Protein AF-A0A3A4ZFB7-F1 (afdb_monomer_lite)

pLDDT: mean 70.44, std 14.14, range [38.72, 89.81]

Structure (mmCIF, N/CA/C/O backbone):
data_AF-A0A3A4ZFB7-F1
#
_entry.id   AF-A0A3A4ZFB7-F1
#
loop_
_atom_site.group_PDB
_atom_site.id
_atom_site.type_symbol
_atom_site.label_atom_id
_atom_site.label_alt_id
_atom_site.label_comp_id
_atom_site.label_asym_id
_atom_site.label_entity_id
_atom_site.label_seq_id
_atom_site.pdbx_PDB_ins_code
_atom_site.Cartn_x
_atom_site.Cartn_y
_atom_site.Cartn_z
_atom_site.occupancy
_atom_site.B_iso_or_equiv
_atom_site.auth_seq_id
_atom_site.auth_comp_id
_atom_site.auth_asym_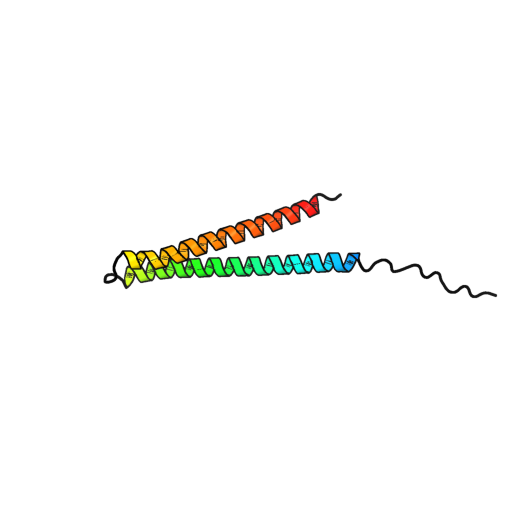id
_atom_site.auth_atom_id
_atom_site.pdbx_PDB_model_num
ATOM 1 N N . MET A 1 1 ? -51.366 -27.140 53.212 1.00 41.72 1 MET A N 1
ATOM 2 C CA . MET A 1 1 ? -50.071 -27.607 52.665 1.00 41.72 1 MET A CA 1
ATOM 3 C C . MET A 1 1 ? -50.316 -27.944 51.198 1.00 41.72 1 MET A C 1
ATOM 5 O O . MET A 1 1 ? -51.133 -28.803 50.944 1.00 41.72 1 MET A O 1
ATOM 9 N N . GLY A 1 2 ? -49.829 -27.260 50.170 1.00 58.69 2 GLY A N 1
ATOM 10 C CA . GLY A 1 2 ? -48.722 -26.323 50.072 1.00 58.69 2 GLY A CA 1
ATOM 11 C C . GLY A 1 2 ? -47.746 -26.849 49.029 1.00 58.69 2 GLY A C 1
ATOM 12 O O . GLY A 1 2 ? -46.791 -27.478 49.430 1.00 58.69 2 GLY A O 1
ATOM 13 N N . PHE A 1 3 ? -47.981 -26.592 47.738 1.00 52.56 3 PHE A N 1
ATOM 14 C CA . PHE A 1 3 ? -46.941 -26.594 46.699 1.00 52.56 3 PHE A CA 1
ATOM 15 C C . PHE A 1 3 ? -47.385 -25.681 45.546 1.00 52.56 3 PHE A C 1
ATOM 17 O O . PHE A 1 3 ? -48.124 -26.080 44.652 1.00 52.56 3 PHE A O 1
ATOM 24 N N . LYS A 1 4 ? -46.952 -24.414 45.593 1.00 60.47 4 LYS A N 1
ATOM 25 C CA . LYS A 1 4 ? -46.905 -23.542 44.412 1.00 60.47 4 LYS A CA 1
ATOM 26 C C . LYS A 1 4 ? -45.652 -23.933 43.618 1.00 60.47 4 LYS A C 1
ATOM 28 O O . LYS A 1 4 ? -44.563 -23.807 44.181 1.00 60.47 4 LYS A O 1
ATOM 33 N N . PRO A 1 5 ? -45.741 -24.377 42.353 1.00 61.53 5 PRO A N 1
ATOM 34 C CA . PRO A 1 5 ? -44.556 -24.466 41.515 1.00 61.53 5 PRO A CA 1
ATOM 35 C C . PRO A 1 5 ? -44.038 -23.045 41.229 1.00 61.53 5 PRO A C 1
ATOM 37 O O . PRO A 1 5 ? -44.836 -22.114 41.071 1.00 61.53 5 PRO A O 1
ATOM 40 N N . PRO A 1 6 ? -42.712 -22.844 41.221 1.00 55.53 6 PRO A N 1
ATOM 41 C CA . PRO A 1 6 ? -42.120 -21.521 41.192 1.00 55.53 6 PRO A CA 1
ATOM 42 C C . PRO A 1 6 ? -42.439 -20.813 39.877 1.00 55.53 6 PRO A C 1
ATOM 44 O O . PRO A 1 6 ? -42.408 -21.392 38.790 1.00 55.53 6 PRO A O 1
ATOM 47 N N . SER A 1 7 ? -42.718 -19.523 40.013 1.00 52.19 7 SER A N 1
ATOM 48 C CA . SER A 1 7 ? -42.757 -18.533 38.950 1.00 52.19 7 SER A CA 1
ATOM 49 C C . SER A 1 7 ? -41.620 -18.756 37.947 1.00 52.19 7 SER A C 1
ATOM 51 O O . SER A 1 7 ? -40.444 -18.548 38.251 1.00 52.19 7 SER A O 1
ATOM 53 N N . ARG A 1 8 ? -41.968 -19.128 36.707 1.00 51.09 8 ARG A N 1
ATOM 54 C CA . ARG A 1 8 ? -41.076 -19.037 35.538 1.00 51.09 8 ARG A CA 1
ATOM 55 C C . ARG A 1 8 ? -40.830 -17.560 35.207 1.00 51.09 8 ARG A C 1
ATOM 57 O O . ARG A 1 8 ? -41.270 -17.040 34.190 1.00 51.09 8 ARG A O 1
ATOM 64 N N . SER A 1 9 ? -40.121 -16.869 36.087 1.00 54.03 9 SER A N 1
ATOM 65 C CA . SER A 1 9 ? -39.372 -15.670 35.736 1.00 54.03 9 SER A CA 1
ATOM 66 C C . SER A 1 9 ? -37.925 -16.097 35.464 1.00 54.03 9 SER A C 1
ATOM 68 O O . SER A 1 9 ? -37.382 -16.925 36.191 1.00 54.03 9 SER A O 1
ATOM 70 N N . ARG A 1 10 ? -37.301 -15.513 34.431 1.00 55.28 10 ARG A N 1
ATOM 71 C CA . ARG A 1 10 ? -35.960 -15.809 33.866 1.00 55.28 10 ARG A CA 1
ATOM 72 C C . ARG A 1 10 ? -35.959 -17.003 32.897 1.00 55.28 10 ARG A C 1
ATOM 74 O O . ARG A 1 10 ? -36.200 -18.132 33.282 1.00 55.28 10 ARG A O 1
ATOM 81 N N . ARG A 1 11 ? -35.612 -16.847 31.618 1.00 49.69 11 ARG A N 1
ATOM 82 C CA . ARG A 1 11 ? -34.530 -16.013 31.070 1.00 49.69 11 ARG A CA 1
ATOM 83 C C . ARG A 1 11 ? -34.941 -15.379 29.741 1.00 49.69 11 ARG A C 1
ATOM 85 O O . ARG A 1 11 ? -34.605 -15.869 28.670 1.00 49.69 11 ARG A O 1
ATOM 92 N N . MET A 1 12 ? -35.561 -14.211 29.810 1.00 48.50 12 MET A N 1
ATOM 93 C CA . MET A 1 12 ? -35.552 -13.257 28.703 1.00 48.50 12 MET A CA 1
ATOM 94 C C . MET A 1 12 ? -34.194 -12.536 28.736 1.00 48.50 12 MET A C 1
ATOM 96 O O . MET A 1 12 ? -34.088 -11.411 29.209 1.00 48.50 12 MET A O 1
ATOM 100 N N . ARG A 1 13 ? -33.100 -13.241 28.402 1.00 47.66 13 ARG A N 1
ATOM 101 C CA . ARG A 1 13 ? -31.744 -12.651 28.465 1.00 47.66 13 ARG A CA 1
ATOM 102 C C . ARG A 1 13 ? -30.695 -13.289 27.547 1.00 47.66 13 ARG A C 1
ATOM 104 O O . ARG A 1 13 ? -29.517 -13.260 27.876 1.00 47.66 13 ARG A O 1
ATOM 111 N N . SER A 1 14 ? -31.079 -13.846 26.398 1.00 45.25 14 SER A N 1
ATOM 112 C CA . SER A 1 14 ? -30.108 -14.422 25.442 1.00 45.25 14 SER A CA 1
ATOM 113 C C . SER A 1 14 ? -30.055 -13.744 24.067 1.00 45.25 14 SER A C 1
ATOM 115 O O . SER A 1 14 ? -29.141 -14.026 23.299 1.00 45.25 14 SER A O 1
ATOM 117 N N . SER A 1 15 ? -30.947 -12.794 23.756 1.00 47.38 15 SER A N 1
ATOM 118 C CA . SER A 1 15 ? -30.848 -12.019 22.502 1.00 47.38 15 SER A CA 1
ATOM 119 C C . SER A 1 15 ? -29.737 -10.956 22.553 1.00 47.38 15 SER A C 1
ATOM 121 O O . SER A 1 15 ? -29.063 -10.699 21.558 1.00 47.38 15 SER A O 1
ATOM 123 N N . PHE A 1 16 ? -29.470 -10.389 23.737 1.00 46.53 16 PHE A N 1
ATOM 124 C CA . PHE A 1 16 ? -28.414 -9.384 23.917 1.00 46.53 16 PHE A CA 1
ATOM 125 C C . PHE A 1 16 ? -26.996 -9.976 23.877 1.00 46.53 16 PHE A C 1
ATOM 127 O O . PHE A 1 16 ? -26.116 -9.367 23.277 1.00 46.53 16 PHE A O 1
ATOM 134 N N . GLY A 1 17 ? -26.781 -11.178 24.431 1.00 43.66 17 GLY A N 1
ATOM 135 C CA . GLY A 1 17 ? -25.476 -11.858 24.385 1.00 43.66 17 GLY A CA 1
ATOM 136 C C . GLY A 1 17 ? -25.036 -12.193 22.957 1.00 43.66 17 GLY A C 1
ATOM 137 O O . GLY A 1 17 ? -23.935 -11.836 22.557 1.00 43.66 17 GLY A O 1
ATOM 138 N N . ARG A 1 18 ? -25.946 -12.738 22.131 1.00 49.28 18 ARG A N 1
ATOM 139 C CA . ARG A 1 18 ? -25.650 -13.043 20.717 1.00 49.28 18 ARG A CA 1
ATOM 140 C C . ARG A 1 18 ? -25.297 -11.810 19.887 1.00 49.28 18 ARG A C 1
ATOM 142 O O . ARG A 1 18 ? -24.506 -11.921 18.959 1.00 49.28 18 ARG A O 1
ATOM 149 N N . LYS A 1 19 ? -25.885 -10.644 20.183 1.00 50.41 19 LYS A N 1
ATOM 150 C CA . LYS A 1 19 ? -25.523 -9.394 19.495 1.00 50.41 19 LYS A CA 1
ATOM 151 C C . LYS A 1 19 ? -24.123 -8.924 19.890 1.00 50.41 19 LYS A C 1
ATOM 153 O O . LYS A 1 19 ? -23.385 -8.482 19.017 1.00 50.41 19 LYS A O 1
ATOM 158 N N . ILE A 1 20 ? -23.748 -9.045 21.163 1.00 52.81 20 ILE A N 1
ATOM 159 C CA . ILE A 1 20 ? -22.414 -8.661 21.648 1.00 52.81 20 ILE A CA 1
ATOM 160 C C . ILE A 1 20 ? -21.335 -9.583 21.060 1.00 52.81 20 ILE A C 1
ATOM 162 O O . ILE A 1 20 ? -20.327 -9.075 20.568 1.00 52.81 20 ILE A O 1
ATOM 166 N N . ASP A 1 21 ? -21.577 -10.896 21.002 1.00 54.91 21 ASP A N 1
ATOM 167 C CA . ASP A 1 21 ? -20.639 -11.852 20.391 1.00 54.91 21 ASP A CA 1
ATOM 168 C C . ASP A 1 21 ? -20.506 -11.661 18.875 1.00 54.91 21 ASP A C 1
ATOM 170 O O . ASP A 1 21 ? -19.386 -11.565 18.378 1.00 54.91 21 ASP A O 1
ATOM 174 N N . ARG A 1 22 ? -21.612 -11.454 18.141 1.00 57.28 22 ARG A N 1
ATOM 175 C CA . ARG A 1 22 ? -21.544 -11.119 16.702 1.00 57.28 22 ARG A CA 1
ATOM 176 C C . ARG A 1 22 ? -20.770 -9.837 16.431 1.00 57.28 22 ARG A C 1
ATOM 178 O O . ARG A 1 22 ? -20.076 -9.738 15.427 1.00 57.28 22 ARG A O 1
ATOM 185 N N . THR A 1 23 ? -20.902 -8.842 17.308 1.00 57.12 23 THR A N 1
ATOM 186 C CA . THR A 1 23 ? -20.171 -7.579 17.155 1.00 57.12 23 THR A CA 1
ATOM 187 C C . THR A 1 23 ? -18.673 -7.816 17.351 1.00 57.12 23 THR A C 1
ATOM 189 O O . THR A 1 23 ? 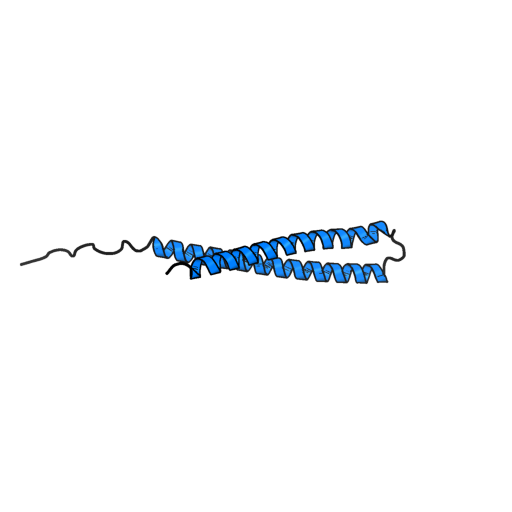-17.872 -7.296 16.579 1.00 57.12 23 THR A O 1
ATOM 192 N N . ARG A 1 24 ? -18.280 -8.656 18.321 1.00 57.88 24 ARG A N 1
ATOM 193 C CA . ARG A 1 24 ? -16.879 -9.053 18.533 1.00 57.88 24 ARG A CA 1
ATOM 194 C C . ARG A 1 24 ? -16.320 -9.857 17.363 1.00 57.88 24 ARG A C 1
ATOM 196 O O . ARG A 1 24 ? -15.249 -9.511 16.878 1.00 57.88 24 ARG A O 1
ATOM 203 N N . GLU A 1 25 ? -17.038 -10.862 16.870 1.00 60.94 25 GLU A N 1
ATOM 204 C CA . GLU A 1 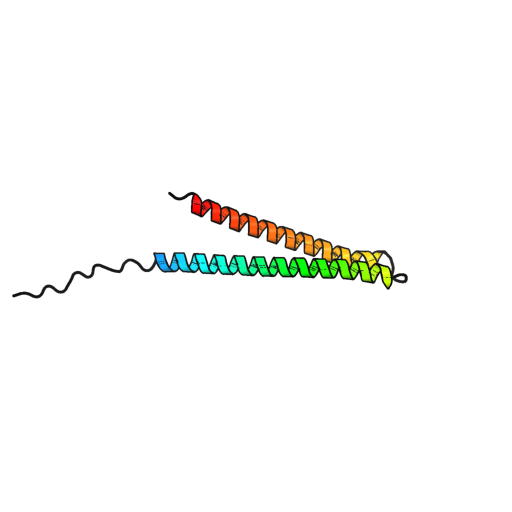25 ? -16.638 -11.640 15.685 1.00 60.94 25 GLU A CA 1
ATOM 205 C C . GLU A 1 25 ? -16.448 -10.745 14.454 1.00 60.94 25 GLU A C 1
ATOM 207 O O . GLU A 1 25 ? -15.460 -10.881 13.734 1.00 60.94 25 GLU A O 1
ATOM 212 N N . TYR A 1 26 ? -17.338 -9.768 14.253 1.00 62.78 26 TYR A N 1
ATOM 213 C CA . TYR A 1 26 ? -17.215 -8.795 13.169 1.00 62.78 26 TYR A CA 1
ATOM 214 C C . TYR A 1 26 ? -15.978 -7.897 13.334 1.00 62.78 26 TYR A C 1
ATOM 216 O O . TYR A 1 26 ? -15.262 -7.646 12.365 1.00 62.78 26 TYR A O 1
ATOM 224 N N . TYR A 1 27 ? -15.669 -7.478 14.565 1.00 64.38 27 TYR A N 1
ATOM 225 C CA . TYR A 1 27 ? -14.442 -6.742 14.886 1.00 64.38 27 TYR A CA 1
ATOM 226 C C . TYR A 1 27 ? -13.176 -7.570 14.629 1.00 64.38 27 TYR A C 1
ATOM 228 O O . TYR A 1 27 ? -12.247 -7.068 13.997 1.00 64.38 27 TYR A O 1
ATOM 236 N N . TYR A 1 28 ? -13.135 -8.833 15.066 1.00 67.44 28 TYR A N 1
ATOM 237 C CA . TYR A 1 28 ? -12.001 -9.729 14.808 1.00 67.44 28 TYR A CA 1
ATOM 238 C C . TYR A 1 28 ? -11.839 -10.027 13.314 1.00 67.44 28 TYR A C 1
ATOM 240 O O . TYR A 1 28 ? -10.711 -10.066 12.820 1.00 67.44 28 TYR A O 1
ATOM 248 N N . SER A 1 29 ? -12.942 -10.157 12.573 1.00 71.94 29 SER A N 1
ATOM 249 C CA . SER A 1 29 ? -12.923 -10.312 11.116 1.00 71.94 29 SER A CA 1
ATOM 250 C C . SER A 1 29 ? -12.365 -9.062 10.428 1.00 71.94 29 SER A C 1
ATOM 252 O O . SER A 1 29 ? -11.451 -9.169 9.614 1.00 71.94 29 SER A O 1
ATOM 254 N N . LEU A 1 30 ? -12.857 -7.867 10.773 1.00 70.12 30 LEU A N 1
ATOM 255 C CA . LEU A 1 30 ? -12.359 -6.601 10.222 1.00 70.12 30 LEU A CA 1
ATOM 256 C C . LEU A 1 30 ? -10.878 -6.377 10.543 1.00 70.12 30 LEU A C 1
ATOM 258 O O . LEU A 1 30 ? -10.117 -5.956 9.672 1.00 70.12 30 LEU A O 1
ATOM 262 N N . PHE A 1 31 ? -10.457 -6.692 11.769 1.00 74.69 31 PHE A N 1
ATOM 263 C CA . PHE A 1 31 ? -9.068 -6.549 12.193 1.00 74.69 31 PHE A CA 1
ATOM 264 C C . PHE A 1 31 ? -8.148 -7.534 11.465 1.00 74.69 31 PHE A C 1
ATOM 266 O O . PHE A 1 31 ? -7.108 -7.133 10.951 1.00 74.69 31 PHE A O 1
ATOM 273 N N . THR A 1 32 ? -8.555 -8.799 11.333 1.00 80.25 32 THR A N 1
ATOM 274 C CA . THR A 1 32 ? -7.809 -9.802 10.553 1.00 80.25 32 THR A CA 1
ATOM 275 C C . THR A 1 32 ? -7.662 -9.361 9.099 1.00 80.25 32 THR A C 1
ATOM 277 O O . THR A 1 32 ? -6.563 -9.382 8.548 1.00 80.25 32 THR A O 1
ATOM 280 N N . VAL A 1 33 ? -8.746 -8.877 8.486 1.00 77.75 33 VAL A N 1
ATOM 281 C CA . VAL A 1 33 ? -8.725 -8.351 7.115 1.00 77.75 33 VAL A CA 1
ATOM 282 C C . VAL A 1 33 ? -7.811 -7.127 6.998 1.00 77.75 33 VAL A C 1
ATOM 284 O O . VAL A 1 33 ? -7.103 -6.992 6.000 1.00 77.75 33 VAL A O 1
ATOM 287 N N . LEU A 1 34 ? -7.778 -6.248 8.004 1.00 77.94 34 LEU A N 1
ATOM 288 C CA . LEU A 1 34 ? -6.860 -5.109 8.044 1.00 77.94 34 LEU A CA 1
ATOM 289 C C . LEU A 1 34 ? -5.397 -5.570 8.094 1.00 77.94 34 LEU A C 1
ATOM 291 O O . LEU A 1 34 ? -4.586 -5.088 7.307 1.00 77.94 34 LEU A O 1
ATOM 295 N N . VAL A 1 35 ? -5.070 -6.524 8.969 1.00 82.88 35 VAL A N 1
ATOM 296 C CA . VAL A 1 35 ? -3.713 -7.080 9.092 1.00 82.88 35 VAL A CA 1
ATOM 297 C C . VAL A 1 35 ? -3.274 -7.721 7.778 1.00 82.88 35 VAL A C 1
ATOM 299 O O . VAL A 1 35 ? -2.192 -7.411 7.286 1.00 82.88 35 VAL A O 1
ATOM 302 N N . VAL A 1 36 ? -4.128 -8.537 7.152 1.00 86.31 36 VAL A N 1
ATOM 303 C CA . VAL A 1 36 ? -3.837 -9.143 5.841 1.00 86.31 36 VAL A CA 1
ATOM 304 C C . VAL A 1 36 ? -3.574 -8.068 4.784 1.00 86.31 36 VAL A C 1
ATOM 306 O O . VAL A 1 36 ? -2.608 -8.179 4.031 1.00 86.31 36 VAL A O 1
ATOM 309 N N . LYS A 1 37 ? 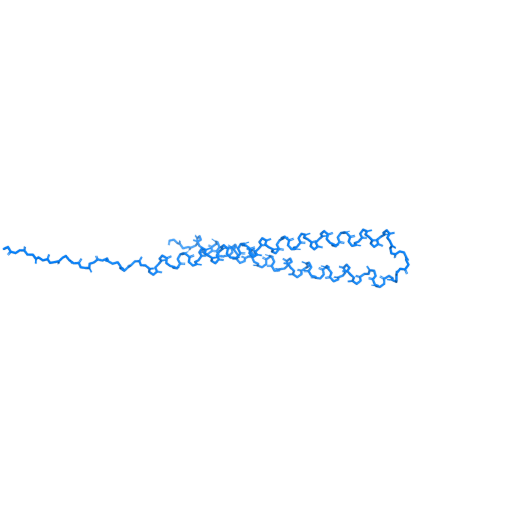-4.371 -6.991 4.750 1.00 82.25 37 LYS A N 1
ATOM 310 C CA . LYS A 1 37 ? -4.147 -5.868 3.823 1.00 82.25 37 LYS A CA 1
ATOM 311 C C . LYS A 1 37 ? -2.820 -5.154 4.080 1.00 82.25 37 LYS A C 1
ATOM 313 O O . LYS A 1 37 ? -2.147 -4.802 3.118 1.00 82.25 37 LYS A O 1
ATOM 318 N N . ILE A 1 38 ? -2.425 -4.965 5.341 1.00 85.19 38 ILE A N 1
ATOM 319 C CA . ILE A 1 38 ? -1.130 -4.363 5.702 1.00 85.19 38 ILE A CA 1
ATOM 320 C C . ILE A 1 38 ? 0.027 -5.257 5.251 1.00 85.19 38 ILE A C 1
ATOM 322 O O . ILE A 1 38 ? 0.979 -4.766 4.649 1.00 85.19 38 ILE A O 1
ATOM 326 N N . VAL A 1 39 ? -0.057 -6.567 5.495 1.00 89.81 39 VAL A N 1
ATOM 327 C CA . VAL A 1 39 ? 0.967 -7.522 5.046 1.00 89.81 39 VAL A CA 1
ATOM 328 C C . VAL A 1 39 ? 1.070 -7.517 3.520 1.00 89.81 39 VAL A C 1
ATOM 330 O O . VAL A 1 39 ? 2.174 -7.448 2.986 1.00 89.81 39 VAL A O 1
ATOM 333 N N . LEU A 1 40 ? -0.065 -7.509 2.813 1.00 87.56 40 LEU A N 1
ATOM 334 C CA . LEU A 1 40 ? -0.104 -7.420 1.352 1.00 87.56 40 LEU A CA 1
ATOM 335 C C . LEU A 1 40 ? 0.518 -6.109 0.843 1.00 87.56 40 LEU A C 1
ATOM 337 O O . LEU A 1 40 ? 1.278 -6.121 -0.123 1.00 87.56 40 LEU A O 1
ATOM 341 N N . PHE A 1 41 ? 0.234 -4.991 1.511 1.00 83.69 41 PHE A N 1
ATOM 342 C CA . PHE A 1 41 ? 0.814 -3.686 1.196 1.00 83.69 41 PHE A CA 1
ATOM 343 C C . PHE A 1 41 ? 2.339 -3.691 1.361 1.00 83.69 41 PHE A C 1
ATOM 345 O O . PHE A 1 41 ? 3.067 -3.284 0.456 1.00 83.69 41 PHE A O 1
ATOM 352 N N . LEU A 1 42 ? 2.840 -4.215 2.484 1.00 88.81 42 LEU A N 1
ATOM 353 C CA . LEU A 1 42 ? 4.278 -4.361 2.722 1.00 88.81 42 LEU A CA 1
ATOM 354 C C . LEU A 1 42 ? 4.930 -5.270 1.679 1.00 88.81 42 LEU A C 1
ATOM 356 O O . LEU A 1 42 ? 5.982 -4.931 1.139 1.00 88.81 42 LEU A O 1
ATOM 360 N N . PHE A 1 43 ? 4.288 -6.391 1.352 1.00 89.56 43 PHE A N 1
ATOM 361 C CA . PHE A 1 43 ? 4.770 -7.307 0.328 1.00 89.56 43 PHE A CA 1
ATOM 362 C C . PHE A 1 43 ? 4.891 -6.618 -1.037 1.00 89.56 43 PHE A C 1
ATOM 364 O O . PHE A 1 43 ? 5.947 -6.683 -1.664 1.00 89.56 43 PHE A O 1
ATOM 371 N N . LEU A 1 44 ? 3.857 -5.891 -1.471 1.00 85.75 44 LEU A N 1
ATOM 372 C CA . LEU A 1 44 ? 3.884 -5.128 -2.722 1.00 85.75 44 LEU A CA 1
ATOM 373 C C . LEU A 1 44 ? 4.946 -4.032 -2.711 1.00 85.75 44 LEU A C 1
ATOM 375 O O . LEU A 1 44 ? 5.595 -3.805 -3.730 1.00 85.75 44 LEU A O 1
ATOM 379 N N . TRP A 1 45 ? 5.169 -3.381 -1.571 1.00 85.75 45 TRP A N 1
ATOM 380 C CA . TRP A 1 45 ? 6.222 -2.378 -1.432 1.00 85.75 45 TRP A CA 1
ATOM 381 C C . TRP A 1 45 ? 7.624 -2.983 -1.588 1.00 85.75 45 TRP A C 1
ATOM 383 O O . TRP A 1 45 ? 8.466 -2.445 -2.312 1.00 85.75 45 TRP A O 1
ATOM 393 N N . ILE A 1 46 ? 7.875 -4.134 -0.961 1.00 89.06 46 ILE A N 1
ATOM 394 C CA . ILE A 1 46 ? 9.138 -4.872 -1.105 1.00 89.06 46 ILE A CA 1
ATOM 395 C C . ILE A 1 46 ? 9.312 -5.348 -2.550 1.00 89.06 46 ILE A C 1
ATOM 397 O O . ILE A 1 46 ? 10.406 -5.241 -3.113 1.00 89.06 46 ILE A O 1
ATOM 401 N N . LEU A 1 47 ? 8.236 -5.833 -3.171 1.00 86.25 47 LEU A N 1
ATOM 402 C CA . LEU A 1 47 ? 8.234 -6.287 -4.557 1.00 86.25 47 LEU A CA 1
ATOM 403 C C . LEU A 1 47 ? 8.512 -5.125 -5.518 1.00 86.25 47 LEU A C 1
ATOM 405 O O . LEU A 1 47 ? 9.324 -5.271 -6.430 1.00 86.25 47 LEU A O 1
ATOM 409 N N . PHE A 1 48 ? 7.942 -3.947 -5.265 1.00 83.56 48 PHE A N 1
ATOM 410 C CA . PHE A 1 48 ? 8.236 -2.714 -5.993 1.00 83.56 48 PHE A CA 1
ATOM 411 C C . PHE A 1 48 ? 9.711 -2.319 -5.877 1.00 83.56 48 PHE A C 1
ATOM 413 O O . PHE A 1 48 ? 10.384 -2.123 -6.891 1.00 83.56 48 PHE A O 1
ATOM 420 N N . ALA A 1 49 ? 10.244 -2.262 -4.653 1.00 85.56 49 ALA A N 1
ATOM 421 C CA . ALA A 1 49 ? 11.637 -1.896 -4.406 1.00 85.56 49 ALA A CA 1
ATOM 422 C C . ALA A 1 49 ? 12.612 -2.884 -5.069 1.00 85.56 49 ALA A C 1
ATOM 424 O O . ALA A 1 49 ? 13.592 -2.476 -5.699 1.00 85.56 49 ALA A O 1
ATOM 425 N N . SER A 1 50 ? 12.309 -4.180 -4.986 1.00 83.88 50 SER A N 1
ATOM 426 C CA . SER A 1 50 ? 13.093 -5.240 -5.625 1.00 83.88 50 SER A CA 1
ATOM 427 C C . SER A 1 50 ? 13.016 -5.149 -7.147 1.00 83.88 50 SER A C 1
ATOM 429 O O . SER A 1 50 ? 14.045 -5.235 -7.813 1.00 83.88 50 SER A O 1
ATOM 431 N N . THR A 1 51 ? 11.830 -4.878 -7.697 1.00 82.38 51 THR A N 1
ATOM 432 C CA . THR A 1 51 ? 11.626 -4.681 -9.140 1.00 82.38 51 THR A CA 1
ATOM 433 C C . THR A 1 51 ? 12.443 -3.499 -9.649 1.00 82.38 51 THR A C 1
ATOM 435 O O . THR A 1 51 ? 13.165 -3.647 -10.631 1.00 82.38 51 THR A O 1
ATOM 438 N N . ILE A 1 52 ? 12.427 -2.354 -8.956 1.00 80.44 52 ILE A N 1
ATOM 439 C CA . ILE A 1 52 ? 13.259 -1.191 -9.312 1.00 80.44 52 ILE A CA 1
ATOM 440 C C . ILE A 1 52 ? 14.744 -1.547 -9.264 1.00 80.44 52 ILE A C 1
ATOM 442 O O . ILE A 1 52 ? 15.499 -1.185 -10.172 1.00 80.44 52 ILE A O 1
ATOM 446 N N . ARG A 1 53 ? 15.177 -2.253 -8.214 1.00 81.75 53 ARG A N 1
ATOM 447 C CA . ARG A 1 53 ? 16.581 -2.636 -8.034 1.00 81.75 53 ARG A CA 1
ATOM 448 C C . ARG A 1 53 ? 17.056 -3.551 -9.161 1.00 81.75 53 ARG A C 1
ATOM 450 O O . ARG A 1 53 ? 18.091 -3.266 -9.758 1.00 81.75 53 ARG A O 1
ATOM 457 N N . ILE A 1 54 ? 16.280 -4.584 -9.488 1.00 78.88 54 ILE A N 1
ATOM 458 C CA . ILE A 1 54 ? 16.560 -5.531 -10.579 1.00 78.88 54 ILE A CA 1
ATOM 459 C C . ILE A 1 54 ? 16.502 -4.825 -11.936 1.00 78.88 54 ILE A C 1
ATOM 461 O O . ILE A 1 54 ? 17.366 -5.033 -12.789 1.00 78.88 54 ILE A O 1
ATOM 465 N N . MET A 1 55 ? 15.526 -3.938 -12.138 1.00 73.94 55 MET A N 1
ATOM 466 C CA . MET A 1 55 ? 15.438 -3.144 -13.358 1.00 73.94 55 MET A CA 1
ATOM 467 C C . MET A 1 55 ? 16.647 -2.244 -13.544 1.00 73.94 55 MET A C 1
ATOM 469 O O . MET A 1 55 ? 17.116 -2.145 -14.675 1.00 73.94 55 MET A O 1
ATOM 473 N N . ARG A 1 56 ? 17.199 -1.640 -12.486 1.00 71.44 56 ARG A N 1
ATOM 474 C CA . ARG A 1 56 ? 18.435 -0.846 -12.580 1.00 71.44 56 ARG A CA 1
ATOM 475 C C . ARG A 1 56 ? 19.658 -1.689 -12.951 1.00 71.44 56 ARG A C 1
ATOM 477 O O . ARG A 1 56 ? 20.484 -1.198 -13.715 1.00 71.44 56 ARG A O 1
ATOM 484 N N . THR A 1 57 ? 19.768 -2.924 -12.461 1.00 72.12 57 THR A N 1
ATOM 485 C CA . THR A 1 57 ? 20.969 -3.758 -12.646 1.00 72.12 57 THR A CA 1
ATOM 486 C C . THR A 1 57 ? 20.950 -4.644 -13.894 1.00 72.12 57 THR A C 1
ATOM 488 O O . THR A 1 57 ? 21.967 -4.709 -14.574 1.00 72.12 57 THR A O 1
ATOM 491 N N . SER A 1 58 ? 19.834 -5.300 -14.236 1.00 64.81 58 SER A N 1
ATOM 492 C CA . SER A 1 58 ? 19.801 -6.315 -15.315 1.00 64.81 58 SER A CA 1
ATOM 493 C C . SER A 1 58 ? 19.252 -5.828 -16.660 1.00 64.81 58 SER A C 1
ATOM 495 O O . SER A 1 58 ? 19.588 -6.382 -17.701 1.00 64.81 58 SER A O 1
ATOM 497 N N . PHE A 1 59 ? 18.427 -4.780 -16.692 1.00 61.09 59 PHE A N 1
ATOM 498 C CA . PHE A 1 59 ? 17.594 -4.482 -17.868 1.00 61.09 59 PHE A CA 1
ATOM 499 C C . PHE A 1 59 ? 18.090 -3.318 -18.743 1.00 61.09 59 PHE A C 1
ATOM 501 O O . PHE A 1 59 ? 17.289 -2.512 -19.212 1.00 61.09 59 PHE A O 1
ATOM 508 N N . ARG A 1 60 ? 19.404 -3.195 -18.995 1.00 62.78 60 ARG A N 1
ATOM 509 C CA . ARG A 1 60 ? 19.929 -2.173 -19.937 1.00 62.78 60 ARG A CA 1
ATOM 510 C C . ARG A 1 60 ? 19.419 -2.353 -21.376 1.00 62.78 60 ARG A C 1
ATOM 512 O O . ARG A 1 60 ? 19.341 -1.362 -22.088 1.00 62.78 60 ARG A O 1
ATOM 519 N N . ALA A 1 61 ? 19.057 -3.575 -21.771 1.00 67.38 61 ALA A N 1
ATOM 520 C CA . ALA A 1 61 ? 18.641 -3.918 -23.133 1.00 67.38 61 ALA A CA 1
ATOM 521 C C . ALA A 1 61 ? 17.119 -3.862 -23.383 1.00 67.38 61 ALA A C 1
ATOM 523 O O . ALA A 1 61 ? 16.686 -4.043 -24.516 1.00 67.38 61 ALA A O 1
ATOM 524 N N . VAL A 1 62 ? 16.292 -3.631 -22.354 1.00 67.00 62 VAL A N 1
ATOM 525 C CA . VAL A 1 62 ? 14.826 -3.612 -22.502 1.00 67.00 62 VAL A CA 1
ATOM 526 C C . VAL A 1 62 ? 14.323 -2.183 -22.739 1.00 67.00 62 VAL A C 1
ATOM 528 O O . VAL A 1 62 ? 14.773 -1.269 -22.040 1.00 67.00 62 VAL A O 1
ATOM 531 N N . PRO A 1 63 ? 13.376 -1.973 -23.679 1.00 70.94 63 PRO A N 1
ATOM 532 C CA . PRO A 1 63 ? 12.820 -0.656 -23.974 1.00 70.94 63 PRO A CA 1
ATOM 533 C C . PRO A 1 63 ? 12.281 0.042 -22.720 1.00 70.94 63 PRO A C 1
ATOM 535 O O . PRO A 1 63 ? 11.550 -0.556 -21.925 1.00 70.94 63 PRO A O 1
ATOM 538 N N . SER A 1 64 ? 12.595 1.331 -22.568 1.00 69.12 64 SER A N 1
ATOM 539 C CA . SER A 1 64 ? 12.259 2.141 -21.385 1.00 69.12 64 SER A CA 1
ATOM 540 C C . SER A 1 64 ? 10.773 2.109 -21.005 1.00 69.12 64 SER A C 1
ATOM 542 O O . SER A 1 64 ? 10.447 2.185 -19.824 1.00 69.12 64 SER A O 1
ATOM 544 N N . PHE A 1 65 ? 9.878 1.935 -21.984 1.00 71.75 65 PHE A N 1
ATOM 545 C CA . PHE A 1 65 ? 8.434 1.829 -21.764 1.00 71.75 65 PHE A CA 1
ATOM 546 C C . PHE A 1 65 ? 8.047 0.591 -20.935 1.00 71.75 65 PHE A C 1
ATOM 548 O O . PHE A 1 65 ? 7.358 0.700 -19.922 1.00 71.75 65 PHE A O 1
ATOM 555 N N . TRP A 1 66 ? 8.571 -0.586 -21.292 1.00 72.06 66 TRP A N 1
ATOM 556 C CA . TRP A 1 66 ? 8.335 -1.830 -20.546 1.00 72.06 66 TRP A CA 1
ATOM 557 C C . TRP A 1 66 ? 8.971 -1.802 -19.154 1.00 72.06 66 TRP A C 1
ATOM 559 O O . TRP A 1 66 ? 8.465 -2.415 -18.213 1.00 72.06 66 TRP A O 1
ATOM 569 N N . ARG A 1 67 ? 10.042 -1.019 -19.001 1.00 68.75 67 ARG A N 1
ATOM 570 C CA . ARG A 1 67 ? 10.717 -0.779 -17.722 1.00 68.75 67 ARG A CA 1
ATOM 571 C C . ARG A 1 67 ? 9.870 0.038 -16.736 1.00 68.75 67 ARG A C 1
ATOM 573 O O . ARG A 1 67 ? 10.116 -0.015 -15.539 1.00 68.75 67 ARG A O 1
ATOM 580 N N . LEU A 1 68 ? 8.874 0.782 -17.215 1.00 73.00 68 LEU A N 1
ATOM 581 C CA . LEU A 1 68 ? 7.992 1.596 -16.371 1.00 73.00 68 LEU A CA 1
ATOM 582 C C . LEU A 1 68 ? 6.616 0.960 -16.145 1.00 73.00 68 LEU A C 1
ATOM 584 O O . LEU A 1 68 ? 5.987 1.240 -15.127 1.00 73.00 68 LEU A O 1
ATOM 588 N N . ALA A 1 69 ? 6.174 0.067 -17.033 1.00 80.00 69 ALA A N 1
ATOM 589 C CA . ALA A 1 69 ? 4.875 -0.598 -16.922 1.00 80.00 69 ALA A CA 1
ATOM 590 C C . ALA A 1 69 ? 4.735 -1.407 -15.618 1.00 80.00 69 ALA A C 1
ATOM 592 O O . ALA A 1 69 ? 3.767 -1.245 -14.880 1.00 80.00 69 ALA A O 1
ATOM 593 N N . LEU A 1 70 ? 5.735 -2.232 -15.300 1.00 76.38 70 LEU A N 1
ATOM 594 C CA . LEU A 1 70 ? 5.750 -3.094 -14.112 1.00 76.38 70 LEU A CA 1
ATOM 595 C C . LEU A 1 70 ? 5.726 -2.306 -12.789 1.00 76.38 70 LEU A C 1
ATOM 597 O O . LEU A 1 70 ? 4.810 -2.522 -11.993 1.00 76.38 70 LEU A O 1
ATOM 601 N N . PRO A 1 71 ? 6.654 -1.358 -12.542 1.00 80.19 71 PRO A N 1
ATOM 602 C CA . PRO A 1 71 ? 6.567 -0.517 -11.356 1.00 80.19 71 PRO A CA 1
ATOM 603 C C . PRO A 1 71 ? 5.285 0.324 -11.353 1.00 80.19 71 PRO A C 1
ATOM 605 O O . PRO A 1 71 ? 4.677 0.454 -10.297 1.00 80.19 71 PRO A O 1
ATOM 608 N N . GLY A 1 72 ? 4.817 0.820 -12.503 1.00 84.38 72 GLY A N 1
ATOM 609 C CA . GLY A 1 72 ? 3.568 1.579 -12.606 1.00 84.38 72 GLY A CA 1
ATOM 610 C C . GLY A 1 72 ? 2.343 0.804 -12.112 1.00 84.38 72 GLY A C 1
ATOM 611 O O . GLY A 1 72 ? 1.602 1.307 -11.269 1.00 84.38 72 GLY A O 1
ATOM 612 N N . VAL A 1 73 ? 2.160 -0.440 -12.565 1.00 84.69 73 VAL A N 1
ATOM 613 C CA . VAL A 1 73 ? 1.047 -1.304 -12.126 1.00 84.69 73 VAL A CA 1
ATOM 614 C C . VAL A 1 73 ? 1.118 -1.580 -10.626 1.00 84.69 73 VAL A C 1
ATOM 616 O O . VAL A 1 73 ? 0.105 -1.485 -9.930 1.00 84.69 73 VAL A O 1
ATOM 619 N N . VAL A 1 74 ? 2.314 -1.879 -10.112 1.00 82.50 74 VAL A N 1
ATOM 620 C CA . VAL A 1 74 ? 2.506 -2.116 -8.677 1.00 82.50 74 VAL A CA 1
ATOM 621 C C . VAL A 1 74 ? 2.175 -0.858 -7.873 1.00 82.50 74 VAL A C 1
ATOM 623 O O . VAL A 1 74 ? 1.525 -0.966 -6.839 1.00 82.50 74 VAL A O 1
ATOM 626 N N . LEU A 1 75 ? 2.543 0.330 -8.361 1.00 86.31 75 LEU A N 1
ATOM 627 C CA . LEU A 1 75 ? 2.248 1.613 -7.717 1.00 86.31 75 LEU A CA 1
ATOM 628 C C . LEU A 1 75 ? 0.738 1.872 -7.643 1.00 86.31 75 LEU A C 1
ATOM 630 O O . LEU A 1 75 ? 0.231 2.184 -6.567 1.00 86.31 75 LEU A O 1
ATOM 634 N N . VAL A 1 76 ? 0.010 1.655 -8.745 1.00 89.75 76 VAL A N 1
ATOM 635 C CA . VAL A 1 76 ? -1.458 1.786 -8.792 1.00 89.75 76 VAL A CA 1
ATOM 636 C C . VAL A 1 76 ? -2.129 0.824 -7.808 1.00 89.75 76 VAL A C 1
ATOM 638 O O . VAL A 1 76 ? -2.989 1.239 -7.028 1.00 89.75 76 VAL A O 1
ATOM 641 N N . MET A 1 77 ? -1.707 -0.444 -7.790 1.00 85.38 77 MET A N 1
ATOM 642 C CA . MET A 1 77 ? -2.213 -1.433 -6.831 1.00 85.38 77 MET A CA 1
ATOM 643 C C . MET A 1 77 ? -1.917 -1.036 -5.383 1.00 85.38 77 MET A C 1
ATOM 645 O O . MET A 1 77 ? -2.792 -1.148 -4.521 1.00 85.38 77 MET A O 1
ATOM 649 N N . ASN A 1 78 ? -0.720 -0.510 -5.115 1.00 84.56 78 ASN A N 1
ATOM 650 C CA . ASN A 1 78 ? -0.343 -0.054 -3.782 1.00 84.56 78 ASN A CA 1
ATOM 651 C C . ASN A 1 78 ? -1.208 1.120 -3.318 1.00 84.56 78 ASN A C 1
ATOM 653 O O . ASN A 1 78 ? -1.697 1.119 -2.189 1.00 84.56 78 ASN A O 1
ATOM 657 N N . SER A 1 79 ? -1.453 2.097 -4.195 1.00 87.06 79 SER A N 1
ATOM 658 C CA . SER A 1 79 ? -2.352 3.219 -3.910 1.00 87.06 79 SER A CA 1
ATOM 659 C C . SER A 1 79 ? -3.776 2.743 -3.615 1.00 87.06 79 SER A C 1
ATOM 661 O O . SER A 1 79 ? -4.394 3.220 -2.662 1.00 87.06 79 SER A O 1
ATOM 663 N N . PHE A 1 80 ? -4.282 1.768 -4.375 1.00 88.56 80 PHE A N 1
ATOM 664 C CA . PHE A 1 80 ? -5.623 1.217 -4.175 1.00 88.56 80 PHE A CA 1
ATOM 665 C C . PHE A 1 80 ? -5.756 0.496 -2.824 1.00 88.56 80 PHE A C 1
ATOM 667 O O . PHE A 1 80 ? -6.698 0.737 -2.062 1.00 88.56 80 PHE A O 1
ATOM 674 N N . ILE A 1 81 ? -4.777 -0.343 -2.476 1.00 82.44 81 ILE A N 1
ATOM 675 C CA . ILE A 1 81 ? -4.741 -1.041 -1.184 1.00 82.44 81 ILE A CA 1
ATOM 676 C C . ILE A 1 81 ? -4.576 -0.044 -0.035 1.00 82.44 81 ILE A C 1
ATOM 678 O O . ILE A 1 81 ? -5.304 -0.139 0.954 1.00 82.44 81 ILE A O 1
ATOM 682 N N . GLY A 1 82 ? -3.690 0.943 -0.177 1.00 83.31 82 GLY A N 1
ATOM 683 C CA . GLY A 1 82 ? -3.495 2.006 0.808 1.00 83.31 82 GLY A CA 1
ATOM 684 C C . GLY A 1 82 ? -4.784 2.782 1.089 1.00 83.31 82 GLY A C 1
ATOM 685 O O . GLY A 1 82 ? -5.140 2.987 2.251 1.00 83.31 82 GLY A O 1
ATOM 686 N N . TYR A 1 83 ? -5.547 3.123 0.045 1.00 86.44 83 TYR A N 1
ATOM 687 C CA . TYR A 1 83 ? -6.861 3.755 0.190 1.00 86.44 83 TYR A CA 1
ATOM 688 C C . TYR A 1 83 ? -7.850 2.868 0.962 1.00 86.44 83 TYR A C 1
ATOM 690 O O . TYR A 1 83 ? -8.533 3.335 1.879 1.00 86.44 83 TYR A O 1
ATOM 698 N N . HIS A 1 84 ? -7.899 1.569 0.657 1.00 83.25 84 HIS A N 1
ATOM 699 C CA . HIS A 1 84 ? -8.747 0.633 1.394 1.00 83.25 84 HIS A CA 1
ATOM 700 C C . HIS A 1 84 ? -8.326 0.474 2.856 1.00 83.25 84 HIS A C 1
ATOM 702 O O . HIS A 1 84 ? -9.203 0.380 3.717 1.00 83.25 84 HIS A O 1
ATOM 708 N N . ILE A 1 85 ? -7.026 0.442 3.158 1.00 81.19 85 ILE A N 1
ATOM 709 C CA . ILE A 1 85 ? -6.519 0.406 4.537 1.00 81.19 85 ILE A CA 1
ATOM 710 C C . ILE A 1 85 ? -6.973 1.665 5.274 1.00 81.19 85 ILE A C 1
ATOM 712 O O . ILE A 1 85 ? -7.578 1.555 6.339 1.00 81.19 85 ILE A O 1
ATOM 716 N N . TYR A 1 86 ? -6.776 2.842 4.677 1.00 83.31 86 TYR A N 1
ATOM 717 C CA . TY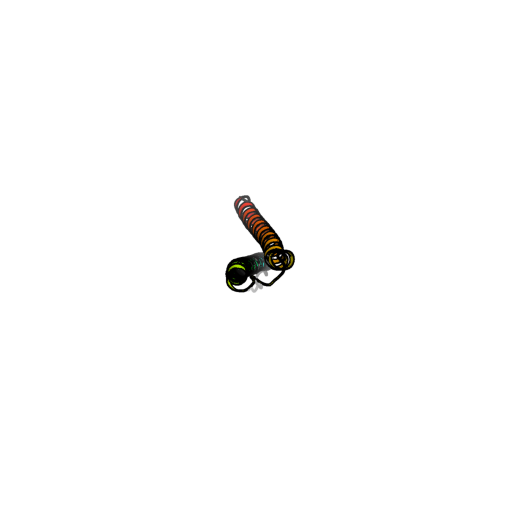R A 1 86 ? -7.209 4.112 5.255 1.00 83.31 86 TYR A CA 1
ATOM 718 C C . TYR A 1 86 ? -8.714 4.128 5.551 1.00 83.31 86 TYR A C 1
ATOM 720 O O . TYR A 1 86 ? -9.123 4.472 6.661 1.00 83.31 86 TYR A O 1
ATOM 728 N N . LYS A 1 87 ? -9.544 3.688 4.596 1.00 83.31 87 LYS A N 1
ATOM 729 C CA . LYS A 1 87 ? -10.998 3.610 4.786 1.00 83.31 87 LYS A CA 1
ATOM 730 C C . LYS A 1 87 ? -11.381 2.649 5.919 1.00 83.31 87 LYS A C 1
ATOM 732 O O . LYS A 1 87 ? -12.197 3.012 6.758 1.00 83.31 87 LYS A O 1
ATOM 737 N N . ASN A 1 88 ? -10.756 1.469 5.987 1.00 78.38 88 ASN A N 1
ATOM 738 C CA . ASN A 1 88 ? -11.011 0.499 7.061 1.00 78.38 88 ASN A CA 1
ATOM 739 C C . ASN A 1 88 ? -10.585 1.042 8.436 1.00 78.38 88 ASN A C 1
ATOM 741 O O . ASN A 1 88 ? -11.317 0.875 9.407 1.00 78.38 88 ASN A O 1
ATOM 745 N N . ILE A 1 89 ? -9.443 1.733 8.531 1.00 79.25 89 ILE A N 1
ATOM 746 C CA . ILE A 1 89 ? -9.009 2.385 9.779 1.00 79.25 89 ILE A CA 1
ATOM 747 C C . ILE A 1 89 ? -10.015 3.461 10.193 1.00 79.25 89 ILE A C 1
ATOM 749 O O . ILE A 1 89 ? -10.408 3.508 11.358 1.00 79.25 89 ILE A O 1
ATOM 753 N N . LYS A 1 90 ? -10.453 4.304 9.250 1.00 80.62 90 LYS A N 1
ATOM 754 C CA . LYS A 1 90 ? -11.439 5.354 9.523 1.00 80.62 90 LYS A CA 1
ATOM 755 C C . LYS A 1 90 ? -12.745 4.760 10.052 1.00 80.62 90 LYS A C 1
ATOM 757 O O . LYS A 1 90 ? -13.227 5.231 11.077 1.00 80.62 90 LYS A O 1
ATOM 762 N N . GLU A 1 91 ? -13.255 3.701 9.423 1.00 77.12 91 GLU A N 1
ATOM 763 C CA . GLU A 1 91 ? -14.445 2.983 9.895 1.00 77.12 91 GLU A CA 1
ATOM 764 C C . GLU A 1 91 ? -14.237 2.443 11.319 1.00 77.12 91 GLU A C 1
ATOM 766 O O . GLU A 1 91 ? -15.054 2.714 12.196 1.00 77.12 91 GLU A O 1
ATOM 771 N N . ILE A 1 92 ? -13.119 1.768 11.607 1.00 74.50 92 ILE A N 1
ATOM 772 C CA . ILE A 1 92 ? -12.822 1.244 12.955 1.00 74.50 92 ILE A CA 1
ATOM 773 C C . ILE A 1 92 ? -12.794 2.366 14.008 1.00 74.50 92 ILE A C 1
ATOM 775 O O . ILE A 1 92 ? -13.352 2.206 15.098 1.00 74.50 92 ILE A O 1
ATOM 779 N N . VAL A 1 93 ? -12.171 3.507 13.695 1.00 76.81 93 VAL A N 1
ATOM 780 C CA . VAL A 1 93 ? -12.108 4.677 14.589 1.00 76.81 93 VAL A CA 1
ATOM 781 C C . VAL A 1 93 ? -13.496 5.281 14.807 1.00 76.81 93 VAL A C 1
ATOM 783 O O . VAL A 1 93 ? -13.831 5.660 15.930 1.00 76.81 93 VAL A O 1
ATOM 786 N N . GLU A 1 94 ? -14.311 5.362 13.759 1.00 74.81 94 GLU A N 1
ATOM 787 C CA . GLU A 1 94 ? -15.665 5.915 13.807 1.00 74.81 94 GLU A CA 1
ATOM 788 C C . GLU A 1 94 ? -16.611 5.023 14.627 1.00 74.81 94 GLU A C 1
ATOM 790 O O . GLU A 1 94 ? -17.292 5.519 15.527 1.00 74.81 94 GLU A O 1
ATOM 795 N N . TYR A 1 95 ? -16.549 3.700 14.448 1.00 68.31 95 TYR A N 1
ATOM 796 C CA . TYR A 1 95 ? -17.256 2.741 15.305 1.00 68.31 95 TYR A CA 1
ATOM 797 C C . TYR A 1 95 ? -16.768 2.791 16.764 1.00 68.31 95 TYR A C 1
ATOM 799 O O . TYR A 1 95 ? -17.580 2.753 17.691 1.00 68.31 95 TYR A O 1
ATOM 807 N N . GLY A 1 96 ? -15.459 2.944 16.992 1.00 65.69 96 GLY A N 1
ATOM 808 C CA . GLY A 1 96 ? -14.891 3.105 18.336 1.00 65.69 96 GLY A CA 1
ATOM 809 C C . GLY A 1 96 ? -15.349 4.389 19.041 1.00 65.69 96 GLY A C 1
ATOM 810 O O . GLY A 1 96 ? -15.611 4.376 20.246 1.00 65.69 96 GLY A O 1
ATOM 811 N N . LYS A 1 97 ? -15.511 5.491 18.297 1.00 63.16 97 LYS A N 1
ATOM 812 C CA . LYS A 1 97 ? -16.088 6.746 18.809 1.00 63.16 97 LYS A CA 1
ATOM 813 C C . LYS A 1 97 ? -17.590 6.621 19.077 1.00 63.16 97 LYS A C 1
ATOM 815 O O . LYS A 1 97 ? -18.046 7.091 20.116 1.00 63.16 97 LYS A O 1
ATOM 820 N N . GLY A 1 98 ? -18.336 5.935 18.208 1.00 58.19 98 GLY A N 1
ATOM 821 C CA . GLY A 1 98 ? -19.768 5.668 18.396 1.00 58.19 98 GLY A CA 1
ATOM 822 C C . GLY A 1 98 ? -20.087 4.845 19.652 1.00 58.19 98 GLY A C 1
ATOM 823 O O . GLY A 1 98 ? -21.137 5.034 20.261 1.00 58.19 98 GLY A O 1
ATOM 824 N N . LEU A 1 99 ? -19.160 3.989 20.093 1.00 55.94 99 LEU A N 1
ATOM 825 C CA . LEU A 1 99 ? -19.270 3.241 21.351 1.00 55.94 99 LEU A CA 1
ATOM 826 C C . LEU A 1 99 ? -18.924 4.074 22.600 1.00 55.94 99 LEU A C 1
ATOM 828 O O . LEU A 1 99 ? -19.429 3.766 23.673 1.00 55.94 99 LEU A O 1
ATOM 832 N N . ARG A 1 100 ? -18.114 5.140 22.480 1.00 52.47 100 ARG A N 1
ATOM 833 C CA . ARG A 1 100 ? -17.829 6.088 23.583 1.00 52.47 100 ARG A CA 1
ATOM 834 C C . ARG A 1 100 ? -18.924 7.139 23.798 1.00 52.47 100 ARG A C 1
ATOM 836 O O . ARG A 1 100 ? -18.905 7.810 24.822 1.00 52.47 100 ARG A O 1
ATOM 843 N N . GLY A 1 101 ? -19.837 7.308 22.841 1.00 47.34 101 GLY A N 1
ATOM 844 C CA . GLY A 1 101 ? -20.878 8.343 22.855 1.00 47.34 101 GLY A CA 1
ATOM 845 C C . GLY A 1 101 ? -22.251 7.905 23.374 1.00 47.34 101 GLY A C 1
ATOM 846 O O . GLY A 1 101 ? -23.182 8.702 23.313 1.00 47.34 101 GLY A O 1
ATOM 847 N N . LYS A 1 102 ? -22.414 6.665 23.852 1.00 38.72 102 LYS A N 1
ATOM 848 C CA . LYS A 1 102 ? -23.634 6.251 24.559 1.00 38.72 102 LYS A CA 1
ATOM 849 C C . LYS A 1 102 ? -23.381 6.288 26.071 1.00 38.72 102 LYS A C 1
ATOM 851 O O . LYS A 1 102 ? -22.647 5.414 26.532 1.00 38.72 102 LYS A O 1
ATOM 856 N N . PRO A 1 103 ? -23.912 7.293 26.798 1.00 45.97 103 PRO A N 1
ATOM 857 C CA . PRO A 1 103 ? -23.956 7.264 28.258 1.00 45.97 103 PRO A CA 1
ATOM 858 C C . PRO A 1 103 ? -24.805 6.093 28.771 1.00 45.97 103 PRO A C 1
ATOM 860 O O . PRO A 1 103 ? -25.718 5.645 28.033 1.00 45.97 103 PRO A O 1
#

Sequence (103 aa):
MGFKPPSRSRRMRSSFGRKIDRTREYYYSLFTVLVVKIVLFLFLWILFASTIRIMRTSFRAVPSFWRLALPG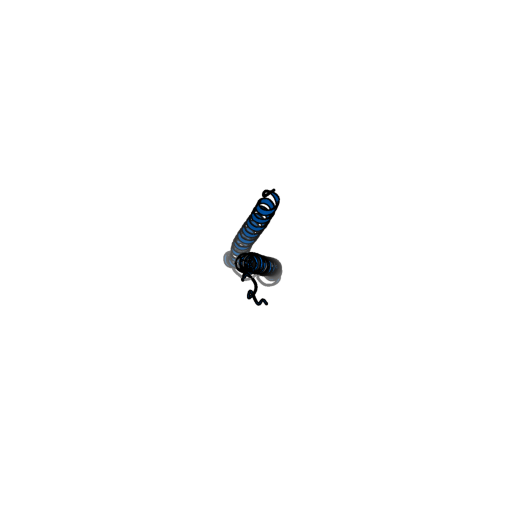VVLVMNSFIGYHIYKNIKEIVEYGKGLRGKP

Secondary structure (DSSP, 8-state):
---PPP-------SHHHHHHHHHHHHHHHHHHHHHHHHHHHHHHHHHHHHHHHHHHHH-TTS-HHHHHHHHHHHHHHHHHHHHHHHHHHHHHHHHHHHHHT--

Foldseek 3Di:
DDDDPDDPDDDPDDVVVVVVVVVVVVVVVLVVVLVVLVVVLVVLVVVLVVLLVCLVPPPPPDDVVVSVPVSVVSVVVSVVSVVVSVVSVVVVVVVVVVVVPDD

Radius of gyration: 26.68 Å; chains: 1; bounding box: 71×36×77 Å